Protein AF-A0AAW5EIW4-F1 (afdb_monomer_lite)

Radius of gyration: 18.03 Å; chains: 1; bounding box: 49×19×40 Å

Foldseek 3Di:
DLVVLVVVLVVLVVVLVVLVVVQDPPPPPPVVVDDDDPPPPPPPPCSVVSVVVSVVSVVVSVVSVVVSVVVVVVD

InterPro domains:
  IPR004692 Preprotein translocase SecG subunit [PF03840] (4-71)
  IPR004692 Preprotein translocase SecG subunit [PR01651] (1-20)
  IPR004692 Preprotein translocase SecG subunit [PR01651] (36-52)
  IPR004692 Preprotein translocase SecG subunit [PR01651] (52-74)
  IPR004692 Preprotein translocase SecG subunit [PTHR34182] (1-74)
  IPR004692 Preprotein translocase S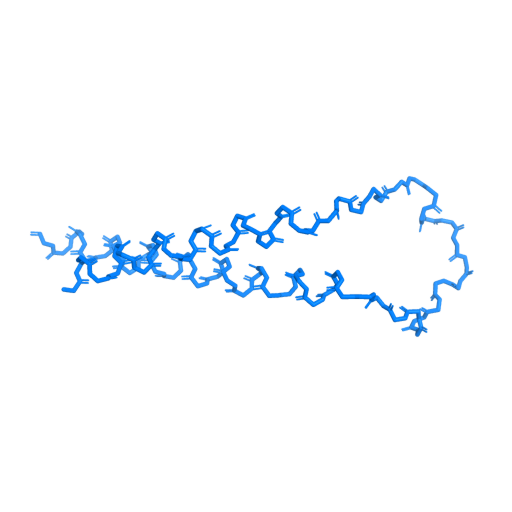ecG subunit [TIGR00810] (3-71)

pLDDT: mean 79.86, std 15.64, range [53.22, 96.5]

Sequence (75 aa):
MITLLTILQFVIVVIICIAVLLQKSSSIGLGAYSGSNESLFGAKGPAGFLAKFTFIMGILLIANTIGLGYLYNST

Organism: Campylobacter jejuni (NCBI:txid197)

Secondary structure (DSSP, 8-state):
-HHHHHHHHHHHHHHHHHHHHHS------GGGGS-TT--TTS---HHHHHHHHHHHHHHHHHHHHHHHHHHHHT-

Structure (mmCIF, N/CA/C/O backbone):
data_AF-A0AAW5EIW4-F1
#
_entry.id   AF-A0AAW5EIW4-F1
#
loop_
_atom_site.group_PDB
_atom_site.id
_atom_site.type_symbol
_atom_site.label_atom_id
_atom_site.label_alt_id
_atom_site.label_comp_id
_atom_site.label_asym_id
_atom_site.label_entity_id
_atom_site.label_seq_id
_atom_site.pdbx_PDB_ins_code
_atom_site.Cartn_x
_atom_site.Cartn_y
_atom_site.Cartn_z
_atom_site.occupancy
_atom_site.B_iso_or_equiv
_atom_site.auth_seq_id
_atom_site.auth_comp_id
_atom_site.auth_asym_id
_atom_site.auth_atom_id
_atom_site.pdbx_PDB_model_num
ATOM 1 N N . MET A 1 1 ? -18.484 3.263 7.009 1.00 79.06 1 MET A N 1
ATOM 2 C CA . MET A 1 1 ? -17.122 3.808 6.799 1.00 79.06 1 MET A CA 1
ATOM 3 C C . MET A 1 1 ? -16.074 2.707 6.815 1.00 79.06 1 MET A C 1
ATOM 5 O O . MET A 1 1 ? -15.419 2.525 5.802 1.00 79.06 1 MET A O 1
ATOM 9 N N . ILE A 1 2 ? -15.995 1.904 7.880 1.00 88.06 2 ILE A N 1
ATOM 10 C CA . ILE A 1 2 ? -15.053 0.774 7.987 1.00 88.06 2 ILE A CA 1
ATOM 11 C C . ILE A 1 2 ? -15.154 -0.198 6.797 1.00 88.06 2 ILE A C 1
ATOM 13 O O . ILE A 1 2 ? -14.167 -0.410 6.106 1.00 88.06 2 ILE A O 1
ATOM 17 N N . THR A 1 3 ? -16.351 -0.697 6.464 1.00 89.75 3 THR A N 1
ATOM 18 C CA . THR A 1 3 ? -16.553 -1.623 5.329 1.00 89.75 3 THR A CA 1
ATOM 19 C C . THR A 1 3 ? -16.054 -1.059 3.995 1.00 89.75 3 THR A C 1
ATOM 21 O O . THR A 1 3 ? -15.493 -1.793 3.190 1.00 89.75 3 THR A O 1
ATOM 24 N N . LEU A 1 4 ? -16.218 0.249 3.771 1.00 90.75 4 LEU A N 1
ATOM 25 C CA . LEU A 1 4 ? -15.776 0.915 2.545 1.00 90.75 4 LEU A CA 1
ATOM 26 C C . LEU A 1 4 ? -14.245 0.967 2.465 1.00 90.75 4 LEU A C 1
ATOM 28 O O . LEU A 1 4 ? -13.685 0.593 1.438 1.00 90.75 4 LEU A O 1
ATOM 32 N N . LEU A 1 5 ? -13.569 1.363 3.550 1.00 90.38 5 LEU A N 1
ATOM 33 C CA . LEU A 1 5 ? -12.103 1.370 3.605 1.00 90.38 5 LEU A CA 1
ATOM 34 C C . LEU A 1 5 ? -11.521 -0.052 3.519 1.00 90.38 5 LEU A C 1
ATOM 36 O O . LEU A 1 5 ? -10.462 -0.237 2.923 1.00 90.38 5 LEU A O 1
ATOM 40 N N . THR A 1 6 ? -12.209 -1.064 4.054 1.00 92.50 6 THR A N 1
ATOM 41 C CA . THR A 1 6 ? -11.795 -2.473 3.946 1.00 92.50 6 THR A CA 1
ATOM 42 C C . THR A 1 6 ? -11.909 -2.999 2.514 1.00 92.50 6 THR A C 1
ATOM 44 O O . THR A 1 6 ? -11.005 -3.685 2.038 1.00 92.50 6 THR A O 1
ATOM 47 N N . ILE A 1 7 ? -12.979 -2.655 1.790 1.00 94.69 7 ILE A N 1
ATOM 48 C CA . ILE A 1 7 ? -13.105 -3.000 0.364 1.00 94.69 7 ILE A CA 1
ATOM 49 C C . ILE A 1 7 ? -12.006 -2.297 -0.442 1.00 94.69 7 ILE A C 1
ATOM 51 O O . ILE A 1 7 ? -11.329 -2.936 -1.249 1.00 94.69 7 ILE A O 1
ATOM 55 N N . LEU A 1 8 ? -11.778 -1.005 -0.182 1.00 93.19 8 LEU A N 1
ATOM 56 C CA . LEU A 1 8 ? -10.714 -0.230 -0.820 1.00 93.19 8 LEU A CA 1
ATOM 57 C C . LEU A 1 8 ? -9.333 -0.864 -0.579 1.00 93.19 8 LEU A C 1
ATOM 59 O O . LEU A 1 8 ? -8.558 -1.008 -1.522 1.00 93.19 8 LEU A O 1
ATOM 63 N N . GLN A 1 9 ? -9.053 -1.306 0.654 1.00 94.19 9 GLN A N 1
ATOM 64 C CA . GLN A 1 9 ? -7.815 -2.002 1.020 1.00 94.19 9 GLN A CA 1
ATOM 65 C C . GLN A 1 9 ? -7.578 -3.218 0.122 1.00 94.19 9 GLN A C 1
ATOM 67 O O . GLN A 1 9 ? -6.501 -3.362 -0.453 1.00 94.19 9 GLN A O 1
ATOM 72 N N . PHE A 1 10 ? -8.588 -4.080 -0.024 1.00 95.94 10 PHE A N 1
ATOM 73 C CA . PHE A 1 10 ? -8.485 -5.284 -0.848 1.00 95.94 10 PHE A CA 1
ATOM 74 C C . PHE A 1 10 ? -8.182 -4.952 -2.310 1.00 95.94 10 PHE A C 1
ATOM 76 O O . PHE A 1 10 ? -7.299 -5.563 -2.911 1.00 95.94 10 PHE A O 1
ATOM 83 N N . VAL A 1 11 ? -8.866 -3.951 -2.867 1.00 95.75 11 VAL A N 1
ATOM 84 C CA . VAL A 1 11 ? -8.641 -3.505 -4.248 1.00 95.75 11 VAL A CA 1
ATOM 85 C C . VAL A 1 11 ? -7.210 -2.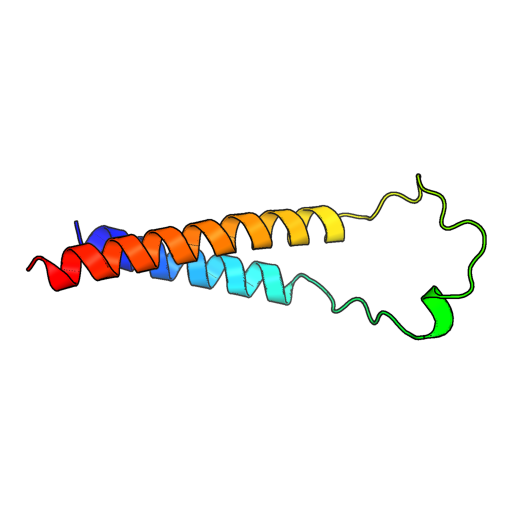992 -4.436 1.00 95.75 11 VAL A C 1
ATOM 87 O O . VAL A 1 11 ? -6.537 -3.392 -5.386 1.00 95.75 11 VAL A O 1
ATOM 90 N N . ILE A 1 12 ? -6.712 -2.162 -3.514 1.00 94.94 12 ILE A N 1
ATOM 91 C CA . ILE A 1 12 ? -5.346 -1.619 -3.573 1.00 94.94 12 ILE A CA 1
ATOM 92 C C . ILE A 1 12 ? -4.308 -2.746 -3.514 1.00 94.94 12 ILE A C 1
ATOM 94 O O . ILE A 1 12 ? -3.369 -2.753 -4.310 1.00 94.94 12 ILE A O 1
ATOM 98 N N . VAL A 1 13 ? -4.485 -3.724 -2.620 1.00 95.94 13 VAL A N 1
ATOM 99 C CA . VAL A 1 13 ? -3.569 -4.870 -2.490 1.00 95.94 13 VAL A CA 1
ATOM 100 C C . VAL A 1 13 ? -3.504 -5.683 -3.782 1.00 95.94 13 VAL A C 1
ATOM 102 O O . VAL A 1 13 ? -2.409 -6.027 -4.230 1.00 95.94 13 VAL A O 1
ATOM 105 N N . VAL A 1 14 ? -4.651 -5.957 -4.411 1.00 96.50 14 VAL A N 1
ATOM 106 C CA . VAL A 1 14 ? -4.704 -6.699 -5.681 1.00 96.50 14 VAL A CA 1
ATOM 107 C C . VAL A 1 14 ? -3.964 -5.942 -6.786 1.00 96.50 14 VAL A C 1
ATOM 109 O O . VAL A 1 14 ? -3.147 -6.5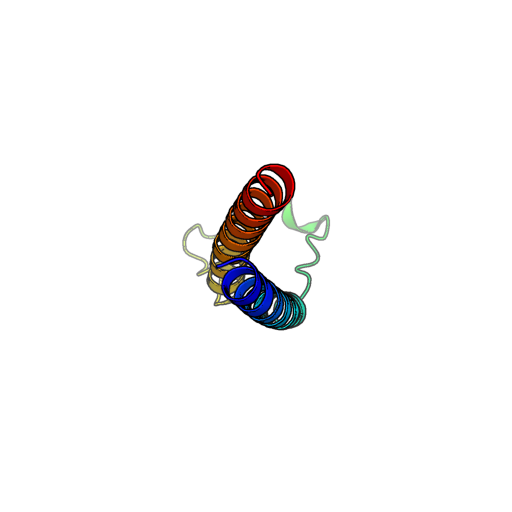36 -7.494 1.00 96.50 14 VAL A O 1
ATOM 112 N N . ILE A 1 15 ? -4.181 -4.628 -6.899 1.00 94.19 15 ILE A N 1
ATOM 113 C CA . ILE A 1 15 ? -3.495 -3.780 -7.887 1.00 94.19 15 ILE A CA 1
ATOM 114 C C . ILE A 1 15 ? -1.980 -3.788 -7.658 1.00 94.19 15 ILE A C 1
ATOM 116 O O . ILE A 1 15 ? -1.220 -3.945 -8.615 1.00 94.19 15 ILE A O 1
ATOM 120 N N . ILE A 1 16 ? -1.530 -3.654 -6.407 1.00 94.00 16 ILE A N 1
ATOM 121 C CA . ILE A 1 16 ? -0.101 -3.677 -6.063 1.00 94.00 16 ILE A CA 1
ATOM 122 C C . ILE A 1 16 ? 0.512 -5.039 -6.390 1.00 94.00 16 ILE A C 1
ATOM 124 O O . ILE A 1 16 ? 1.586 -5.079 -6.985 1.00 94.00 16 ILE A O 1
ATOM 128 N N . CYS A 1 17 ? -0.162 -6.147 -6.067 1.00 94.06 17 CYS A N 1
ATOM 129 C CA . CYS A 1 17 ? 0.313 -7.487 -6.422 1.00 94.06 17 CYS A CA 1
ATOM 130 C C . CYS A 1 17 ? 0.540 -7.618 -7.930 1.00 94.06 17 CYS A C 1
ATOM 132 O O . CYS A 1 17 ? 1.622 -8.021 -8.352 1.00 94.06 17 CYS A O 1
ATOM 134 N N . ILE A 1 18 ? -0.439 -7.221 -8.746 1.00 93.06 18 ILE A N 1
ATOM 135 C CA . ILE A 1 18 ? -0.306 -7.256 -10.207 1.00 93.06 18 ILE A CA 1
ATOM 136 C C . ILE A 1 18 ? 0.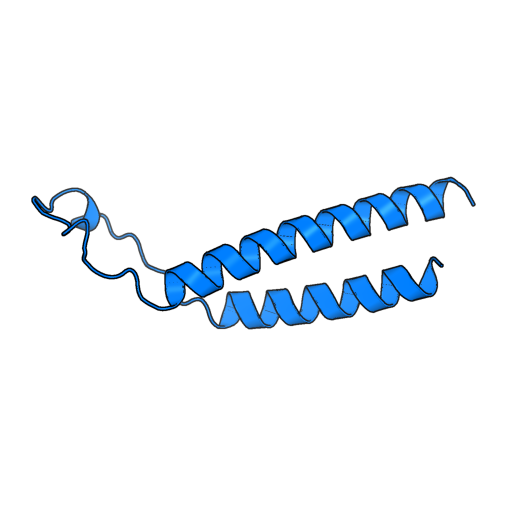857 -6.360 -10.656 1.00 93.06 18 ILE A C 1
ATOM 138 O O . ILE A 1 18 ? 1.707 -6.797 -11.429 1.00 93.06 18 ILE A O 1
ATOM 142 N N . ALA A 1 19 ? 0.943 -5.130 -10.145 1.00 90.25 19 ALA A N 1
ATOM 143 C CA . ALA A 1 19 ? 2.000 -4.190 -10.511 1.00 90.25 19 ALA A CA 1
ATOM 144 C C . ALA A 1 19 ? 3.405 -4.707 -10.159 1.00 90.25 19 ALA A C 1
ATOM 146 O O . ALA A 1 19 ? 4.341 -4.502 -10.934 1.00 90.25 19 ALA A O 1
ATOM 147 N N . VAL A 1 20 ? 3.567 -5.380 -9.017 1.00 90.38 20 VAL A N 1
ATOM 148 C CA . VAL A 1 20 ? 4.841 -5.976 -8.584 1.00 90.38 20 VAL A CA 1
ATOM 149 C C . VAL A 1 20 ? 5.197 -7.190 -9.435 1.00 90.38 20 VAL A C 1
ATOM 151 O O . VAL A 1 20 ? 6.339 -7.299 -9.869 1.00 90.38 20 VAL A O 1
ATOM 154 N N . LEU A 1 21 ? 4.235 -8.060 -9.752 1.00 89.69 21 LEU A N 1
ATOM 155 C CA . LEU A 1 21 ? 4.477 -9.206 -10.638 1.00 89.69 21 LEU A CA 1
ATOM 156 C C . LEU A 1 21 ? 4.871 -8.773 -12.060 1.00 89.69 21 LEU A C 1
ATOM 158 O O . LEU A 1 21 ? 5.640 -9.466 -12.726 1.00 89.69 21 LEU A O 1
ATOM 162 N N . LEU A 1 22 ? 4.385 -7.615 -12.519 1.00 88.31 22 LEU A N 1
ATOM 163 C CA . LEU A 1 22 ? 4.772 -7.022 -13.802 1.00 88.31 22 LEU A CA 1
ATOM 164 C C . LEU A 1 22 ? 6.166 -6.369 -13.778 1.00 88.31 22 LEU A C 1
ATOM 166 O O . LEU A 1 22 ? 6.783 -6.197 -14.833 1.00 88.31 22 LEU A O 1
ATOM 170 N N . GLN A 1 23 ? 6.690 -6.011 -12.604 1.00 85.50 23 GLN A N 1
ATOM 171 C CA . GLN A 1 23 ? 8.050 -5.497 -12.460 1.00 85.50 23 GLN A CA 1
ATOM 172 C C . GLN A 1 23 ? 9.040 -6.664 -12.463 1.00 85.50 23 GLN A C 1
ATOM 174 O O . GLN A 1 23 ? 9.276 -7.298 -11.438 1.00 85.50 23 GLN A O 1
ATOM 179 N N . LYS A 1 24 ? 9.667 -6.949 -13.616 1.00 70.81 24 LYS A N 1
ATOM 180 C CA . LYS A 1 24 ? 10.805 -7.885 -13.655 1.00 70.81 24 LYS A CA 1
ATOM 181 C C . LYS A 1 24 ? 11.860 -7.437 -12.642 1.00 70.81 24 LYS A C 1
ATOM 183 O O . LYS A 1 24 ? 12.230 -6.262 -12.626 1.00 70.81 24 LYS A O 1
ATOM 188 N N . SER A 1 25 ? 12.385 -8.371 -11.847 1.00 63.84 25 SER A N 1
ATOM 189 C CA . SER A 1 25 ? 13.534 -8.115 -10.982 1.00 63.84 25 SER A CA 1
ATOM 190 C C . SER A 1 25 ? 14.705 -7.673 -11.856 1.00 63.84 25 SER A C 1
ATOM 192 O O . SER A 1 25 ? 15.301 -8.482 -12.570 1.00 63.84 25 SER A O 1
ATOM 194 N N . SER A 1 26 ? 15.023 -6.383 -11.839 1.00 57.25 26 SER A N 1
ATOM 195 C CA . SER A 1 26 ? 16.285 -5.907 -12.385 1.00 57.25 26 SER A CA 1
ATOM 196 C C . SER A 1 26 ? 17.377 -6.517 -11.514 1.00 57.25 26 SER A C 1
ATOM 198 O O . SER A 1 26 ? 17.591 -6.061 -10.392 1.00 57.25 26 SER A O 1
ATOM 200 N N . SER A 1 27 ? 18.018 -7.591 -11.983 1.00 53.97 27 SER A N 1
ATOM 201 C CA . SER A 1 27 ? 19.230 -8.107 -11.355 1.00 53.97 27 SER A CA 1
ATOM 202 C C . SER A 1 27 ? 20.282 -7.016 -11.500 1.00 53.97 27 SER A C 1
ATOM 204 O O . SER A 1 27 ? 20.874 -6.837 -12.562 1.00 53.97 27 SER A O 1
ATOM 206 N N . ILE A 1 28 ? 20.454 -6.218 -10.448 1.00 62.16 28 ILE A N 1
ATOM 207 C CA . ILE A 1 28 ? 21.601 -5.327 -10.296 1.00 62.16 28 ILE A CA 1
ATOM 208 C C . ILE A 1 28 ? 22.788 -6.255 -10.021 1.00 62.16 28 ILE A C 1
ATOM 210 O O . ILE A 1 28 ? 23.168 -6.511 -8.883 1.00 62.16 28 ILE A O 1
ATOM 214 N N . GLY A 1 29 ? 23.287 -6.880 -11.087 1.00 62.66 29 GLY A N 1
ATOM 215 C CA . GLY A 1 29 ? 24.495 -7.684 -11.065 1.00 62.66 29 GLY A CA 1
ATOM 216 C C . GLY A 1 29 ? 25.708 -6.780 -10.873 1.00 62.66 29 GLY A C 1
ATOM 217 O O . GLY A 1 29 ? 25.742 -5.649 -11.357 1.00 62.66 29 GLY A O 1
ATOM 218 N N . LEU A 1 30 ? 26.725 -7.312 -10.199 1.00 56.09 30 LEU A N 1
ATOM 219 C CA . LEU A 1 30 ? 28.002 -6.678 -9.841 1.00 56.09 30 LEU A CA 1
ATOM 220 C C . LEU A 1 30 ? 28.754 -5.975 -11.004 1.00 56.09 30 LEU A C 1
ATOM 222 O O . LEU A 1 30 ? 29.718 -5.263 -10.752 1.00 56.09 30 LEU A O 1
ATOM 226 N N . GLY A 1 31 ? 28.318 -6.138 -12.261 1.00 58.81 31 GLY A N 1
ATOM 227 C CA . GLY A 1 31 ? 28.830 -5.438 -13.447 1.00 58.81 31 GLY A CA 1
ATOM 228 C C . GLY A 1 31 ? 28.276 -4.021 -13.677 1.00 58.81 31 GLY A C 1
ATOM 229 O O . GLY A 1 31 ? 28.803 -3.309 -14.523 1.00 58.81 31 GLY A O 1
ATOM 230 N N . ALA A 1 32 ? 27.264 -3.573 -12.925 1.00 55.50 32 ALA A N 1
ATOM 231 C CA . ALA A 1 32 ? 26.714 -2.211 -13.029 1.00 55.50 32 ALA A CA 1
ATOM 232 C C . ALA A 1 32 ? 27.535 -1.140 -12.277 1.00 55.50 32 ALA A C 1
ATOM 234 O O . ALA A 1 32 ? 27.240 0.048 -12.364 1.00 55.50 32 ALA A O 1
ATOM 235 N N . TYR A 1 33 ? 28.568 -1.547 -11.532 1.00 55.00 33 TYR A N 1
ATOM 236 C CA . TYR A 1 33 ? 29.436 -0.636 -10.777 1.00 55.00 33 TYR A CA 1
ATOM 237 C C . TYR A 1 33 ? 30.695 -0.199 -11.549 1.00 55.00 33 TYR A C 1
ATOM 239 O O . TYR A 1 33 ? 31.456 0.625 -11.050 1.00 55.00 33 TYR A O 1
ATOM 247 N N . SER A 1 34 ? 30.922 -0.714 -12.766 1.00 66.44 34 SER A N 1
ATOM 248 C CA . SER A 1 34 ? 32.089 -0.389 -13.601 1.00 66.44 34 SER A CA 1
ATOM 249 C C . SER A 1 34 ? 31.672 -0.061 -15.038 1.00 66.44 34 SER A C 1
ATOM 251 O O . SER A 1 34 ? 31.969 -0.780 -15.985 1.00 66.44 34 SER A O 1
ATOM 253 N N . GLY A 1 35 ? 30.929 1.031 -15.200 1.00 57.00 35 GLY A N 1
ATOM 254 C CA . GLY A 1 35 ? 30.505 1.522 -16.507 1.00 57.00 35 GLY A CA 1
ATOM 255 C C . GLY A 1 35 ? 30.581 3.037 -16.547 1.00 57.00 35 GLY A C 1
ATOM 256 O O . GLY A 1 35 ? 29.623 3.722 -16.199 1.00 57.00 35 GLY A O 1
ATOM 257 N N . SER A 1 36 ? 31.734 3.572 -16.951 1.00 58.44 36 SER A N 1
ATOM 258 C CA . SER A 1 36 ? 31.836 4.965 -17.374 1.00 58.44 36 SER A CA 1
ATOM 259 C C . SER A 1 36 ? 30.786 5.230 -18.461 1.00 58.44 36 SER A C 1
ATOM 261 O O . SER A 1 36 ? 30.801 4.557 -19.491 1.00 58.44 36 SER A O 1
ATOM 263 N N . ASN A 1 37 ? 29.913 6.213 -18.225 1.00 54.16 37 ASN A N 1
ATOM 264 C CA . ASN A 1 37 ? 28.780 6.619 -19.066 1.00 54.16 37 ASN A CA 1
ATOM 265 C C . ASN A 1 37 ? 27.585 5.649 -19.111 1.00 54.16 37 ASN A C 1
ATOM 267 O O . ASN A 1 37 ? 27.107 5.287 -20.185 1.00 54.16 37 ASN A O 1
ATOM 271 N N . GLU A 1 38 ? 26.978 5.380 -17.951 1.00 58.47 38 GLU A N 1
ATOM 272 C CA . GLU A 1 38 ? 25.510 5.366 -17.903 1.00 58.47 38 GLU A CA 1
ATOM 273 C C . GLU A 1 38 ? 25.044 6.731 -18.422 1.00 58.47 38 GLU A C 1
ATOM 275 O O . GLU A 1 38 ? 25.092 7.737 -17.711 1.00 58.47 38 GLU A O 1
ATOM 280 N N . SER A 1 39 ? 24.694 6.793 -19.706 1.00 57.91 39 SER A N 1
ATOM 281 C CA . SER A 1 39 ? 24.004 7.935 -20.285 1.00 57.91 39 SER A CA 1
ATOM 282 C C . SER A 1 39 ? 22.890 8.327 -19.314 1.00 57.91 39 SER A C 1
ATOM 284 O O . SER A 1 39 ? 21.926 7.589 -19.124 1.00 57.91 39 SER A O 1
ATOM 286 N N . LEU A 1 40 ? 23.005 9.502 -18.691 1.00 53.88 40 LEU A N 1
ATOM 287 C CA . LEU A 1 40 ? 21.933 10.113 -17.895 1.00 53.88 40 LEU A CA 1
ATOM 288 C C . LEU A 1 40 ? 20.646 10.297 -18.728 1.00 53.88 40 LEU A C 1
ATOM 290 O O . LEU A 1 40 ? 19.578 10.564 -18.183 1.00 53.88 40 LEU A O 1
ATOM 294 N N . PHE A 1 41 ? 20.759 10.105 -20.046 1.00 65.50 41 PHE A N 1
ATOM 295 C CA . PHE A 1 41 ? 19.692 10.005 -21.025 1.00 65.50 41 PHE A CA 1
ATOM 296 C C . PHE A 1 41 ? 19.664 8.618 -21.705 1.00 65.50 41 PHE A C 1
ATOM 298 O O . PHE A 1 41 ? 19.522 8.479 -22.916 1.00 65.50 41 PHE A O 1
ATOM 305 N N . GLY A 1 42 ? 19.855 7.548 -20.943 1.00 58.53 42 GLY A N 1
ATOM 306 C CA . GLY A 1 42 ? 19.368 6.218 -21.273 1.00 58.53 42 GLY A CA 1
ATOM 307 C C . GLY A 1 42 ? 18.000 6.125 -20.631 1.00 58.53 42 GLY A C 1
ATOM 308 O O . GLY A 1 42 ? 17.912 5.922 -19.423 1.00 58.53 42 GLY A O 1
ATOM 309 N N . ALA A 1 43 ? 16.943 6.395 -21.399 1.00 55.47 43 ALA A N 1
ATOM 310 C CA . ALA A 1 43 ? 15.574 6.421 -20.906 1.00 55.47 43 ALA A CA 1
ATOM 311 C C . ALA A 1 43 ? 15.292 5.134 -20.121 1.00 55.47 43 ALA A C 1
ATOM 313 O O . ALA A 1 43 ? 15.051 4.082 -20.715 1.00 55.47 43 ALA A O 1
ATOM 314 N N . LYS A 1 44 ? 15.353 5.210 -18.781 1.00 57.28 44 LYS A N 1
ATOM 315 C CA . LYS A 1 44 ? 14.854 4.155 -17.903 1.00 57.28 44 LYS A CA 1
ATOM 316 C C . LYS A 1 44 ? 13.455 3.865 -18.421 1.00 57.28 44 LYS A C 1
ATOM 318 O O . LYS A 1 44 ? 12.599 4.743 -18.354 1.00 57.28 44 LYS A O 1
ATOM 323 N N . GLY A 1 45 ? 13.276 2.699 -19.038 1.00 63.66 45 GLY A N 1
ATOM 324 C CA . GLY A 1 45 ? 12.042 2.350 -19.727 1.00 63.66 45 GLY A CA 1
ATOM 325 C C . GLY A 1 45 ? 10.835 2.342 -18.775 1.00 63.66 45 GLY A C 1
ATOM 326 O O . GLY A 1 45 ? 10.932 2.753 -17.615 1.00 63.66 45 GLY A O 1
ATOM 327 N N . PRO A 1 46 ? 9.685 1.795 -19.193 1.00 58.62 46 PRO A N 1
ATOM 328 C CA . PRO A 1 46 ? 8.460 1.790 -18.383 1.00 58.62 46 PRO A CA 1
ATOM 329 C C . PRO A 1 46 ? 8.606 1.147 -16.986 1.00 58.62 46 PRO A C 1
ATOM 331 O O . PRO A 1 46 ? 7.774 1.390 -16.113 1.00 58.62 46 PRO A O 1
ATOM 334 N N . ALA A 1 47 ? 9.689 0.406 -16.724 1.00 63.38 47 ALA A N 1
ATOM 335 C CA . ALA A 1 47 ? 10.063 -0.064 -15.391 1.00 63.38 47 ALA A CA 1
ATOM 336 C C . ALA A 1 47 ? 10.191 1.073 -14.353 1.00 63.38 47 ALA A C 1
ATOM 338 O O . ALA A 1 47 ? 9.786 0.898 -13.206 1.00 63.38 47 ALA A O 1
ATOM 339 N N . GLY A 1 48 ? 10.683 2.258 -14.741 1.00 71.75 48 GLY A N 1
ATOM 340 C CA . GLY A 1 48 ? 10.763 3.415 -13.839 1.00 71.75 48 GLY A CA 1
ATOM 341 C C . GLY A 1 48 ? 9.391 4.000 -13.480 1.00 71.75 48 GLY A C 1
ATOM 342 O O . GLY A 1 48 ? 9.190 4.467 -12.358 1.00 71.75 48 GLY A O 1
ATOM 343 N N . PHE A 1 49 ? 8.436 3.941 -14.411 1.00 80.06 49 PHE A N 1
ATOM 344 C CA . PHE A 1 49 ? 7.057 4.378 -14.192 1.00 80.06 49 PHE A CA 1
ATOM 345 C C . PHE A 1 49 ? 6.301 3.409 -13.276 1.00 80.06 49 PHE A C 1
ATOM 347 O O . PHE A 1 49 ? 5.729 3.846 -12.279 1.00 80.06 49 PHE A O 1
ATOM 354 N N . LEU A 1 50 ? 6.367 2.099 -13.550 1.00 82.81 50 LEU A N 1
ATOM 355 C CA . LEU A 1 50 ? 5.731 1.074 -12.710 1.00 82.81 50 LEU A CA 1
ATOM 356 C C . LEU A 1 50 ? 6.279 1.078 -11.275 1.00 82.81 50 LEU A C 1
ATOM 358 O O . LEU A 1 50 ? 5.502 0.950 -10.327 1.00 82.81 50 LEU A O 1
ATOM 362 N N . ALA A 1 51 ? 7.587 1.293 -11.102 1.00 82.62 51 ALA A N 1
ATOM 363 C CA . ALA A 1 51 ? 8.200 1.410 -9.780 1.00 82.62 51 ALA A CA 1
ATOM 364 C C . ALA A 1 51 ? 7.681 2.637 -9.007 1.00 82.62 51 ALA A C 1
ATOM 366 O O . ALA A 1 51 ? 7.288 2.520 -7.846 1.00 82.62 51 ALA A O 1
ATOM 367 N N . LYS A 1 52 ? 7.601 3.812 -9.652 1.00 84.94 52 LYS A N 1
ATOM 368 C CA . LYS A 1 52 ? 7.028 5.027 -9.039 1.00 84.94 52 LYS A CA 1
ATOM 369 C C . LYS A 1 52 ? 5.540 4.866 -8.719 1.00 84.94 52 LYS A C 1
ATOM 371 O O . LYS A 1 52 ? 5.102 5.279 -7.650 1.00 84.94 52 LYS A O 1
ATOM 376 N N . PHE A 1 53 ? 4.774 4.245 -9.613 1.00 89.00 53 PHE A N 1
ATOM 377 C CA . PHE A 1 53 ? 3.355 3.961 -9.401 1.00 89.00 53 PHE A CA 1
ATOM 378 C C . PHE A 1 53 ? 3.139 3.046 -8.191 1.00 89.00 53 PHE A C 1
ATOM 380 O O . PHE A 1 53 ? 2.338 3.357 -7.313 1.00 89.00 53 PHE A O 1
ATOM 387 N N . THR A 1 54 ? 3.908 1.961 -8.100 1.00 90.06 54 THR A N 1
ATOM 388 C CA . THR A 1 54 ? 3.828 1.011 -6.980 1.00 90.06 54 THR A CA 1
ATOM 389 C C . THR A 1 54 ? 4.220 1.665 -5.663 1.00 90.06 54 THR A C 1
ATOM 391 O O . THR A 1 54 ? 3.593 1.402 -4.642 1.00 90.06 54 THR A O 1
ATOM 394 N N . PHE A 1 55 ? 5.199 2.570 -5.683 1.00 89.88 55 PHE A N 1
ATOM 395 C CA . PHE A 1 55 ? 5.581 3.345 -4.506 1.00 89.88 55 PHE A CA 1
ATOM 396 C C . PHE A 1 55 ? 4.435 4.235 -3.998 1.00 89.88 55 PHE A C 1
ATOM 398 O O . PHE A 1 55 ? 4.111 4.204 -2.812 1.00 89.88 55 PHE A O 1
ATOM 405 N N . ILE A 1 56 ? 3.769 4.972 -4.894 1.00 93.50 56 ILE A N 1
ATOM 406 C CA . ILE A 1 56 ? 2.606 5.805 -4.543 1.00 93.50 56 ILE A CA 1
ATOM 407 C C . ILE A 1 56 ? 1.461 4.934 -4.010 1.00 93.50 56 ILE A C 1
ATOM 409 O O . ILE A 1 56 ? 0.871 5.252 -2.978 1.00 93.50 56 ILE A O 1
ATOM 413 N N . MET A 1 57 ? 1.177 3.810 -4.673 1.00 92.81 57 MET A N 1
ATOM 414 C CA . MET A 1 57 ? 0.146 2.869 -4.227 1.00 92.81 57 MET A CA 1
ATOM 415 C C . MET A 1 57 ? 0.472 2.249 -2.864 1.00 92.81 57 MET A C 1
ATOM 417 O O . MET A 1 57 ? -0.426 2.082 -2.043 1.00 92.81 57 MET A O 1
ATOM 421 N N . GLY A 1 58 ? 1.746 1.971 -2.580 1.00 93.88 58 GLY A N 1
ATOM 422 C CA . GLY A 1 58 ? 2.202 1.499 -1.272 1.00 93.88 58 GLY A CA 1
ATOM 423 C C . GLY A 1 58 ? 1.971 2.523 -0.158 1.00 93.88 58 GLY A C 1
ATOM 424 O O . GLY A 1 58 ? 1.489 2.163 0.914 1.00 93.88 58 GLY A O 1
ATOM 425 N N . ILE A 1 59 ? 2.228 3.808 -0.417 1.00 95.69 59 ILE A N 1
ATOM 426 C CA . ILE A 1 59 ? 1.907 4.880 0.541 1.00 95.69 59 ILE A CA 1
ATOM 427 C C . ILE A 1 59 ? 0.395 4.941 0.792 1.00 95.69 59 ILE A C 1
ATOM 429 O O . ILE A 1 59 ? -0.038 5.035 1.941 1.00 95.69 59 ILE A O 1
ATOM 433 N N . LEU A 1 60 ? -0.410 4.847 -0.268 1.00 94.81 60 LEU A N 1
ATOM 434 C CA . LEU A 1 60 ? -1.870 4.876 -0.177 1.00 94.81 60 LEU A CA 1
ATOM 435 C C . LEU A 1 60 ? -2.406 3.683 0.636 1.00 94.81 60 LEU A C 1
ATOM 437 O O . LEU A 1 60 ? -3.268 3.863 1.496 1.00 94.81 60 LEU A O 1
ATOM 441 N N . LEU A 1 61 ? -1.834 2.491 0.441 1.00 95.69 61 LEU A N 1
ATOM 442 C CA . LEU A 1 61 ? -2.138 1.297 1.234 1.00 95.69 61 LEU A CA 1
ATOM 443 C C . LEU A 1 61 ? -1.866 1.521 2.729 1.00 95.69 61 LEU A C 1
ATOM 445 O O . LEU A 1 61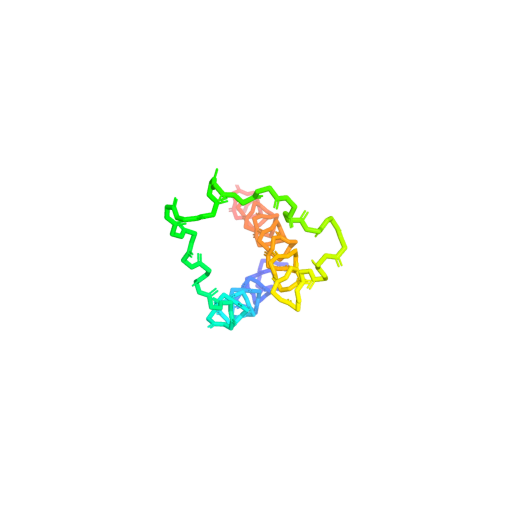 ? -2.707 1.201 3.571 1.00 95.69 61 LEU A O 1
ATOM 449 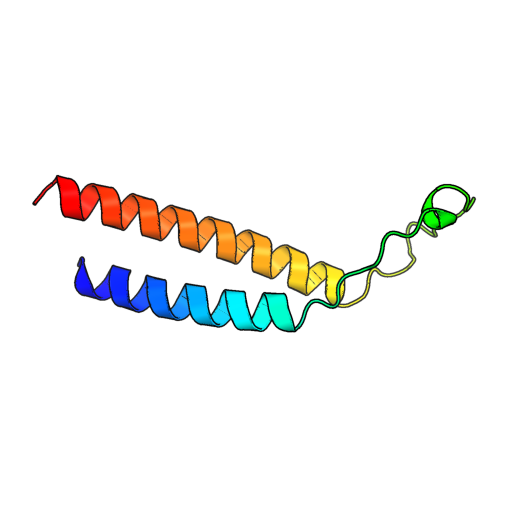N N . ILE A 1 62 ? -0.705 2.086 3.070 1.00 95.69 62 ILE A N 1
ATOM 450 C CA . ILE A 1 62 ? -0.330 2.364 4.463 1.00 95.69 62 ILE A CA 1
ATOM 451 C C . ILE A 1 62 ? -1.286 3.391 5.077 1.00 95.69 62 ILE A C 1
ATOM 453 O O . ILE A 1 62 ? -1.796 3.166 6.174 1.00 95.69 62 ILE A O 1
ATOM 457 N N . ALA A 1 63 ? -1.591 4.476 4.362 1.00 95.38 63 ALA A N 1
ATOM 458 C CA . ALA A 1 63 ? -2.522 5.500 4.829 1.00 95.38 63 ALA A CA 1
ATOM 459 C C . ALA A 1 63 ? -3.920 4.920 5.110 1.00 95.38 63 ALA A C 1
ATOM 461 O O . ALA A 1 63 ? -4.498 5.189 6.164 1.00 95.38 63 ALA A O 1
ATOM 462 N N . ASN A 1 64 ? -4.438 4.070 4.216 1.00 93.06 64 ASN A N 1
ATOM 463 C CA . ASN A 1 64 ? -5.727 3.403 4.414 1.00 93.06 64 ASN A CA 1
ATOM 464 C C . ASN A 1 64 ? -5.696 2.416 5.595 1.00 93.06 64 ASN A C 1
ATOM 466 O O . ASN A 1 64 ? -6.652 2.349 6.365 1.00 93.06 64 ASN A O 1
ATOM 470 N N . THR A 1 65 ? -4.579 1.706 5.790 1.00 93.69 65 THR A N 1
ATOM 471 C CA . THR A 1 65 ? -4.383 0.785 6.926 1.00 93.69 65 THR A CA 1
ATOM 472 C C . THR A 1 65 ? -4.378 1.533 8.259 1.00 93.69 65 THR A C 1
ATOM 474 O O . THR A 1 65 ? -5.040 1.108 9.204 1.00 93.69 65 THR A O 1
ATOM 477 N N . ILE A 1 66 ? -3.679 2.668 8.335 1.00 94.25 66 ILE A N 1
ATOM 478 C CA . ILE A 1 66 ? -3.653 3.526 9.526 1.00 94.25 66 ILE A CA 1
ATOM 479 C C . ILE A 1 66 ? -5.053 4.092 9.802 1.00 94.25 66 ILE A C 1
ATOM 481 O O . ILE A 1 66 ? -5.528 4.029 10.935 1.00 94.25 66 ILE A O 1
ATOM 485 N N . GLY A 1 67 ? -5.742 4.587 8.768 1.00 90.69 67 GLY A N 1
ATOM 486 C CA . GLY A 1 67 ? -7.115 5.081 8.884 1.00 90.69 67 GLY A CA 1
ATOM 487 C C . GLY A 1 67 ? -8.080 4.016 9.410 1.00 90.69 67 GLY A C 1
ATOM 488 O O . GLY A 1 67 ? -8.844 4.282 10.335 1.00 90.69 67 GLY A O 1
ATOM 489 N N . LEU A 1 68 ? -7.999 2.789 8.885 1.00 90.75 68 LEU A N 1
ATOM 490 C CA . LEU A 1 68 ? -8.751 1.648 9.410 1.00 90.75 68 LEU A CA 1
ATOM 491 C C . LEU A 1 68 ? -8.394 1.355 10.868 1.00 90.75 68 LEU A C 1
ATOM 493 O O . LEU A 1 68 ? -9.302 1.189 11.676 1.00 90.75 68 LEU A O 1
ATOM 497 N N . GLY A 1 69 ? -7.107 1.333 11.216 1.00 90.12 69 GLY A N 1
ATOM 498 C CA . GLY A 1 69 ? -6.643 1.088 12.583 1.00 90.12 69 GLY A CA 1
ATOM 499 C C . GLY A 1 69 ? -7.227 2.076 13.595 1.00 90.12 69 GLY A C 1
ATOM 500 O O . GLY A 1 69 ? -7.727 1.658 14.637 1.00 90.12 69 GLY A O 1
ATOM 501 N N . TYR A 1 70 ? -7.252 3.370 13.267 1.00 91.62 70 TYR A N 1
ATOM 502 C CA . TYR A 1 70 ? -7.879 4.378 14.125 1.00 91.62 70 TYR A CA 1
ATOM 503 C C . TYR A 1 70 ? -9.397 4.206 14.225 1.00 91.62 70 TYR A C 1
ATOM 505 O O . TYR A 1 70 ? -9.940 4.277 15.324 1.00 91.62 70 TYR A O 1
ATOM 513 N N . LEU A 1 71 ? -10.086 3.941 13.112 1.00 87.81 71 LEU A N 1
ATOM 514 C CA . LEU A 1 71 ? -11.541 3.753 13.121 1.00 87.81 71 LEU A CA 1
ATOM 515 C C . LEU A 1 71 ? -11.972 2.494 13.886 1.00 87.81 71 LEU A C 1
ATOM 517 O O . LEU A 1 71 ? -13.007 2.516 14.547 1.00 87.81 71 LEU A O 1
ATOM 521 N N . TYR A 1 72 ? -11.179 1.423 13.819 1.00 87.19 72 TYR A N 1
ATOM 522 C CA . TYR A 1 72 ? -11.406 0.209 14.601 1.00 87.19 72 TYR A CA 1
ATOM 523 C C . TYR A 1 72 ? -11.098 0.398 16.086 1.00 87.19 72 TYR A C 1
ATOM 525 O O . TYR A 1 72 ? -11.778 -0.197 16.906 1.00 87.19 72 TYR A O 1
ATOM 533 N N . ASN A 1 73 ? -10.099 1.211 16.439 1.00 83.94 73 ASN A N 1
ATOM 534 C CA . ASN A 1 73 ? -9.751 1.483 17.837 1.00 83.94 73 ASN A CA 1
ATOM 535 C C . ASN A 1 73 ? -10.687 2.506 18.510 1.00 83.94 73 ASN A C 1
ATOM 537 O O . ASN A 1 73 ? -10.783 2.548 19.731 1.00 83.94 73 ASN A O 1
ATOM 541 N N . SER A 1 74 ? -11.350 3.361 17.727 1.00 68.88 74 SER A N 1
ATOM 542 C CA . SER A 1 74 ? -12.346 4.325 18.220 1.00 68.88 74 SER A CA 1
ATOM 543 C C . SER A 1 74 ? -13.781 3.785 18.259 1.00 68.88 74 SER A C 1
ATOM 545 O O . SER A 1 74 ? -14.686 4.553 18.585 1.00 68.88 74 SER A O 1
ATOM 547 N N . THR A 1 75 ? -13.996 2.511 17.918 1.00 53.22 75 THR A N 1
ATOM 548 C CA . THR A 1 75 ? -15.279 1.805 18.089 1.00 53.22 75 THR A CA 1
ATOM 549 C C . THR A 1 75 ? -15.175 0.863 19.276 1.00 53.22 75 THR A C 1
ATOM 551 O O . THR A 1 75 ? -16.123 0.848 20.089 1.00 53.22 75 THR A O 1
#